Protein AF-A0A7C4TQB5-F1 (afdb_monomer)

Solvent-accessible surface area (backbone atoms only — not comparable to full-atom values): 5878 Å² total; per-residue (Å²): 134,83,76,84,78,87,73,86,76,86,67,80,81,72,81,78,59,74,78,59,55,49,55,52,50,54,47,53,51,51,48,54,53,47,51,56,54,49,52,55,50,47,52,52,48,50,54,52,25,50,51,42,44,66,70,22,81,81,45,66,68,46,38,51,50,19,50,51,47,44,49,54,48,53,49,54,55,49,52,55,58,50,48,55,55,52,51,58,51,49,50,60,57,63,58,62,72,75,79,115

Nearest PDB structures (foldseek):
  8h7e-assembly1_B  TM=7.058E-01  e=8.894E+00  synthetic construct

Sequence (100 aa):
MATPVPVPTFVPQIKTTTGSGDLITVVYGLIGYALLFIGAIALGFAIYGGFLFITSGGDSEKTTKARNTLLYSVIGVIVIALSYVILVWAQSFANSNVVK

Mean predicted aligned error: 13.73 Å

Structure (mmCIF, N/CA/C/O backbone):
data_AF-A0A7C4TQB5-F1
#
_entry.id   AF-A0A7C4TQB5-F1
#
loop_
_atom_site.group_PDB
_atom_site.id
_atom_site.type_symbol
_atom_site.label_atom_id
_atom_site.label_alt_id
_atom_site.label_comp_id
_atom_site.label_asym_id
_atom_site.label_entity_id
_atom_site.label_seq_id
_atom_site.pdbx_PDB_ins_code
_atom_site.Cartn_x
_atom_site.Cartn_y
_atom_site.Cartn_z
_atom_site.occupancy
_atom_site.B_iso_or_equiv
_atom_site.auth_seq_id
_atom_site.auth_comp_id
_atom_site.auth_asym_id
_atom_site.auth_atom_id
_atom_site.pdbx_PDB_model_num
ATOM 1 N N . MET A 1 1 ? 25.521 -7.067 -64.497 1.00 62.44 1 MET A N 1
ATOM 2 C CA . MET A 1 1 ? 25.515 -6.323 -63.218 1.00 62.44 1 MET A CA 1
ATOM 3 C C . MET A 1 1 ? 24.512 -7.034 -62.323 1.00 62.44 1 MET A C 1
ATOM 5 O O . MET A 1 1 ? 23.321 -6.881 -62.540 1.00 62.44 1 MET A O 1
ATOM 9 N N . ALA A 1 2 ? 24.967 -7.941 -61.454 1.00 65.31 2 ALA A N 1
ATOM 10 C CA . ALA A 1 2 ? 24.071 -8.664 -60.553 1.00 65.31 2 ALA A CA 1
ATOM 11 C C . ALA A 1 2 ? 23.662 -7.705 -59.432 1.00 65.31 2 ALA A C 1
ATOM 13 O O . ALA A 1 2 ? 24.522 -7.220 -58.699 1.00 65.31 2 ALA A O 1
ATOM 14 N N . THR A 1 3 ? 22.378 -7.371 -59.337 1.00 76.38 3 THR A N 1
ATOM 15 C CA . THR A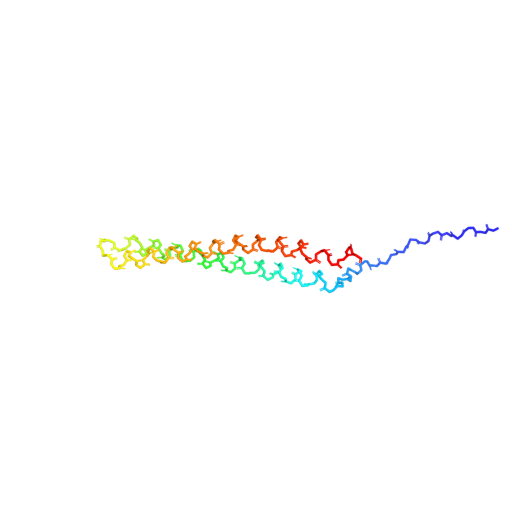 1 3 ? 21.875 -6.604 -58.197 1.00 76.38 3 THR A CA 1
ATOM 16 C C . THR A 1 3 ? 22.028 -7.464 -56.940 1.00 76.38 3 THR A C 1
ATOM 18 O O . THR A 1 3 ? 21.616 -8.627 -56.972 1.00 76.38 3 THR A O 1
ATOM 21 N N . PRO A 1 4 ? 22.630 -6.952 -55.856 1.00 77.06 4 PRO A N 1
ATOM 22 C CA . PRO A 1 4 ? 22.814 -7.718 -54.630 1.00 77.06 4 PRO A CA 1
ATOM 23 C C . PRO A 1 4 ? 21.458 -8.186 -54.089 1.00 77.06 4 PRO A C 1
ATOM 25 O O . PRO A 1 4 ? 20.524 -7.396 -53.957 1.00 77.06 4 PRO A O 1
ATOM 28 N N . VAL A 1 5 ? 21.350 -9.486 -53.812 1.00 76.12 5 VAL A N 1
ATOM 29 C CA . VAL A 1 5 ? 20.138 -10.096 -53.257 1.00 76.12 5 VAL A CA 1
ATOM 30 C C . VAL A 1 5 ? 19.993 -9.644 -51.796 1.00 76.12 5 VAL A C 1
ATOM 32 O O . VAL A 1 5 ? 20.955 -9.783 -51.036 1.00 76.12 5 VAL A O 1
ATOM 35 N N . PRO A 1 6 ? 18.833 -9.115 -51.370 1.00 75.06 6 PRO A N 1
ATOM 36 C CA . PRO A 1 6 ? 18.592 -8.765 -49.975 1.00 75.06 6 PRO A CA 1
ATOM 37 C C . PRO A 1 6 ? 18.586 -10.031 -49.117 1.00 75.06 6 PRO A C 1
ATOM 39 O O . PRO A 1 6 ? 17.707 -10.882 -49.248 1.00 75.06 6 PRO A O 1
ATOM 42 N N . VAL A 1 7 ? 19.582 -10.166 -48.245 1.00 79.62 7 VAL A N 1
ATOM 43 C CA . VAL A 1 7 ? 19.632 -11.254 -47.267 1.00 79.62 7 VAL A CA 1
ATOM 44 C C . VAL A 1 7 ? 18.692 -10.885 -46.115 1.00 79.62 7 VAL A C 1
ATOM 46 O O . VAL A 1 7 ? 18.880 -9.821 -45.520 1.00 79.62 7 VAL A O 1
ATOM 49 N N . PRO A 1 8 ? 17.690 -11.710 -45.765 1.00 73.38 8 PRO A N 1
ATOM 50 C CA . PRO A 1 8 ? 16.917 -11.490 -44.551 1.00 73.38 8 PRO A CA 1
ATOM 51 C C . PRO A 1 8 ? 17.847 -11.660 -43.346 1.00 73.38 8 PRO A C 1
ATOM 53 O O . PRO A 1 8 ? 18.385 -12.739 -43.096 1.00 73.38 8 PRO A O 1
ATOM 56 N N . THR A 1 9 ? 18.084 -10.577 -42.613 1.00 72.50 9 THR A N 1
ATOM 57 C CA . THR A 1 9 ? 18.934 -10.598 -41.427 1.00 72.50 9 THR A CA 1
ATOM 58 C C . THR A 1 9 ? 18.109 -11.029 -40.217 1.00 72.50 9 THR A C 1
ATOM 60 O O . THR A 1 9 ? 17.281 -10.286 -39.695 1.00 72.50 9 THR A O 1
ATOM 63 N N . PHE A 1 10 ? 18.360 -12.244 -39.726 1.00 70.44 10 PHE A N 1
ATOM 64 C CA . PHE A 1 10 ? 17.881 -12.714 -38.422 1.00 70.44 10 PHE A CA 1
ATOM 65 C C . PHE A 1 10 ? 18.714 -12.085 -37.300 1.00 70.44 10 PHE A C 1
ATOM 67 O O . PHE A 1 10 ? 19.373 -12.786 -36.537 1.00 70.44 10 PHE A O 1
ATOM 74 N N . VAL A 1 11 ? 18.743 -10.753 -37.220 1.00 71.94 11 VAL A N 1
ATOM 75 C CA . VAL A 1 11 ? 19.337 -10.090 -36.058 1.00 71.94 11 VAL A CA 1
ATOM 76 C C . VAL A 1 11 ? 18.343 -10.265 -34.911 1.00 71.94 11 VAL A C 1
ATOM 78 O O . VAL A 1 11 ? 17.240 -9.709 -35.003 1.00 71.94 11 VAL A O 1
ATOM 81 N N . PRO A 1 12 ? 18.661 -11.027 -33.846 1.00 66.56 12 PRO A N 1
ATOM 82 C CA . PRO A 1 12 ? 17.831 -11.012 -32.655 1.00 66.56 12 PRO A CA 1
ATOM 83 C C . PRO A 1 12 ? 17.775 -9.562 -32.179 1.00 66.56 12 PRO A C 1
ATOM 85 O O . PRO A 1 12 ? 18.809 -8.946 -31.922 1.00 66.56 12 PRO A O 1
ATOM 88 N N . GLN A 1 13 ? 16.570 -8.993 -32.131 1.00 60.56 13 GLN A N 1
ATOM 89 C CA . GLN A 1 13 ? 16.343 -7.650 -31.614 1.00 60.56 13 GLN A CA 1
ATOM 90 C C . GLN A 1 13 ? 16.587 -7.701 -30.105 1.00 60.56 13 GLN A C 1
ATOM 92 O O . GLN A 1 13 ? 15.656 -7.837 -29.312 1.00 60.56 13 GLN A O 1
ATOM 97 N N . ILE A 1 14 ? 17.853 -7.657 -29.689 1.00 61.16 14 ILE A N 1
ATOM 98 C CA . ILE A 1 14 ? 18.165 -7.400 -28.294 1.00 61.16 14 ILE A CA 1
ATOM 99 C C . ILE A 1 14 ? 17.715 -5.969 -28.075 1.00 61.16 14 ILE A C 1
ATOM 101 O O . ILE A 1 14 ? 18.297 -5.033 -28.618 1.00 61.16 14 ILE A O 1
ATOM 105 N N . LYS A 1 15 ? 16.617 -5.816 -27.338 1.00 58.78 15 LYS A N 1
ATOM 106 C CA . LYS A 1 15 ? 16.091 -4.527 -26.909 1.00 58.78 15 LYS A CA 1
ATOM 107 C C . LYS A 1 15 ? 17.112 -3.912 -25.952 1.00 58.78 15 LYS A C 1
ATOM 109 O O . LYS A 1 15 ? 16.947 -3.979 -24.737 1.00 58.78 15 LYS A O 1
ATOM 114 N N . THR A 1 16 ? 18.198 -3.361 -26.494 1.00 52.38 16 THR A N 1
ATOM 115 C CA . THR A 1 16 ? 19.183 -2.573 -25.758 1.00 52.38 16 THR A CA 1
ATOM 116 C C . THR A 1 16 ? 18.481 -1.312 -25.306 1.00 52.38 16 THR A C 1
ATOM 118 O O . THR A 1 16 ? 18.335 -0.334 -26.037 1.00 52.38 16 THR A O 1
ATOM 121 N N . THR A 1 17 ? 17.950 -1.399 -24.095 1.00 53.53 17 THR A N 1
ATOM 122 C CA . THR A 1 17 ? 17.273 -0.313 -23.415 1.00 53.53 17 THR A CA 1
ATOM 123 C C . THR A 1 17 ? 18.352 0.602 -22.846 1.00 53.53 1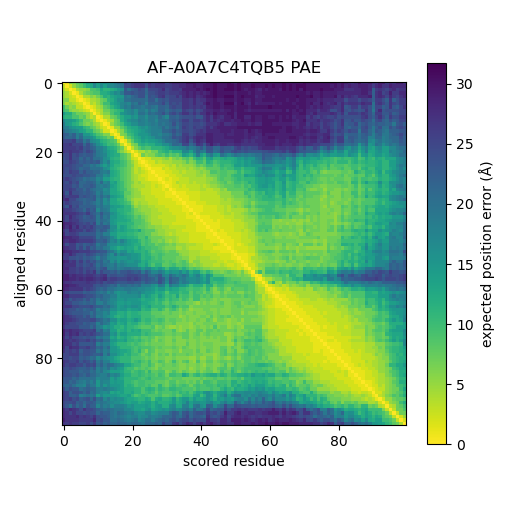7 THR A C 1
ATOM 125 O O . THR A 1 17 ? 18.808 0.440 -21.722 1.00 53.53 17 THR A O 1
ATOM 128 N N . THR A 1 18 ? 18.806 1.554 -23.659 1.00 57.09 18 THR A N 1
ATOM 129 C CA . THR A 1 18 ? 19.712 2.623 -23.234 1.00 57.09 18 THR A CA 1
ATOM 130 C C . THR A 1 18 ? 19.038 3.461 -22.144 1.00 57.09 18 THR A C 1
ATOM 132 O O . THR A 1 18 ? 18.130 4.236 -22.431 1.00 57.09 18 THR A O 1
ATOM 135 N N . GLY A 1 19 ? 19.468 3.274 -20.892 1.00 56.25 19 GLY A N 1
ATOM 136 C CA . GLY A 1 19 ? 19.442 4.233 -19.774 1.00 56.25 19 GLY A CA 1
ATOM 137 C C . GLY A 1 19 ? 18.092 4.667 -19.183 1.00 56.25 19 GLY A C 1
ATOM 138 O O . GLY A 1 19 ? 17.970 4.762 -17.967 1.00 56.25 19 GLY A O 1
ATOM 139 N N . SER A 1 20 ? 17.066 4.921 -19.993 1.00 54.44 20 SER A N 1
ATOM 140 C CA . SER A 1 20 ? 15.791 5.493 -19.528 1.00 54.44 20 SER A CA 1
ATOM 141 C C . SER A 1 20 ? 14.669 4.463 -19.440 1.00 54.44 20 SER A C 1
ATOM 143 O O . SER A 1 20 ? 13.826 4.551 -18.552 1.00 54.44 20 SER A O 1
ATOM 145 N N . GLY A 1 21 ? 14.661 3.447 -20.306 1.00 58.12 21 GLY A N 1
ATOM 146 C CA . GLY A 1 21 ? 13.651 2.389 -20.224 1.00 58.12 21 GLY A CA 1
ATOM 147 C C . GLY A 1 21 ? 13.910 1.384 -19.097 1.00 58.12 21 GLY A C 1
ATOM 148 O O . GLY A 1 21 ? 12.955 0.789 -18.615 1.00 58.12 21 GLY A O 1
ATOM 149 N N . ASP A 1 22 ? 15.155 1.225 -18.638 1.00 67.38 22 ASP A N 1
ATOM 150 C CA . ASP A 1 22 ? 15.504 0.295 -17.556 1.00 67.38 22 ASP A CA 1
ATOM 151 C C . ASP A 1 22 ? 15.051 0.837 -16.206 1.00 67.38 22 ASP A C 1
ATOM 153 O O . ASP A 1 22 ? 14.407 0.125 -15.445 1.00 67.38 22 ASP A O 1
ATOM 157 N N . LEU A 1 23 ? 15.278 2.128 -15.941 1.00 62.38 23 LEU A N 1
ATOM 158 C CA . LEU A 1 23 ? 14.789 2.764 -14.719 1.00 62.38 23 LEU A CA 1
ATOM 159 C C . LEU A 1 23 ? 13.262 2.735 -14.665 1.00 62.38 23 LEU A C 1
ATOM 161 O O . LEU A 1 23 ? 12.686 2.382 -13.643 1.00 62.38 23 LEU A O 1
ATOM 165 N N . ILE A 1 24 ? 12.602 3.030 -15.784 1.00 68.94 24 ILE A N 1
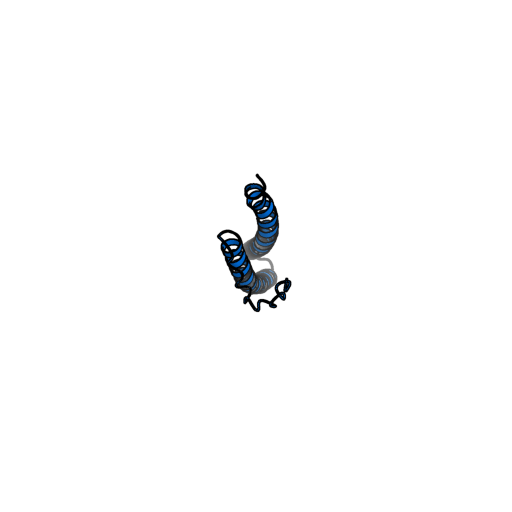ATOM 166 C CA . ILE A 1 24 ? 11.144 2.973 -15.869 1.00 68.94 24 ILE A CA 1
ATOM 167 C C . ILE A 1 24 ? 10.636 1.528 -15.710 1.00 68.94 24 ILE A C 1
ATOM 169 O O . ILE A 1 24 ? 9.667 1.306 -14.992 1.00 68.94 24 ILE A O 1
ATOM 173 N N . THR A 1 25 ? 11.318 0.526 -16.276 1.00 72.75 25 THR A N 1
ATOM 174 C CA . THR A 1 25 ? 10.953 -0.898 -16.121 1.00 72.75 25 THR A CA 1
ATOM 175 C C . THR A 1 25 ? 11.158 -1.394 -14.687 1.00 72.75 25 THR A C 1
ATOM 177 O O . THR A 1 25 ? 10.289 -2.073 -14.145 1.00 72.75 25 THR A O 1
ATOM 180 N N . VAL A 1 26 ? 12.262 -1.015 -14.037 1.00 74.69 26 VAL A N 1
ATOM 181 C CA . VAL A 1 26 ? 12.534 -1.325 -12.625 1.00 74.69 26 VAL A CA 1
ATOM 182 C C . VAL A 1 26 ? 11.514 -0.642 -11.718 1.00 74.69 26 VAL A C 1
ATOM 184 O O . VAL A 1 26 ? 11.006 -1.273 -10.795 1.00 74.69 26 VAL A O 1
ATOM 187 N N . VAL A 1 27 ? 11.151 0.610 -12.002 1.00 74.06 27 VAL A N 1
ATOM 188 C CA . VAL A 1 27 ? 10.116 1.344 -11.265 1.00 74.06 27 VAL A CA 1
ATOM 189 C C . VAL A 1 27 ? 8.754 0.672 -11.427 1.00 74.06 27 VAL A C 1
ATOM 191 O O . VAL A 1 27 ? 8.099 0.421 -10.421 1.00 74.06 27 VAL A O 1
ATOM 194 N N . TYR A 1 28 ? 8.341 0.291 -12.639 1.00 74.62 28 TYR A N 1
ATOM 195 C CA . TYR A 1 28 ? 7.088 -0.449 -12.834 1.00 74.62 28 TYR A CA 1
ATOM 196 C C . TYR A 1 28 ? 7.095 -1.819 -12.146 1.00 74.62 28 TYR A C 1
ATOM 198 O O . TYR A 1 28 ? 6.086 -2.203 -11.556 1.00 74.62 28 TYR A O 1
ATOM 206 N N . GLY A 1 29 ? 8.223 -2.535 -12.161 1.00 80.31 29 GLY A N 1
ATOM 207 C CA . GLY A 1 29 ? 8.379 -3.790 -11.423 1.00 80.31 29 GLY A CA 1
ATOM 208 C C . GLY A 1 29 ? 8.259 -3.590 -9.910 1.00 80.31 29 GLY A C 1
ATOM 209 O O . GLY A 1 29 ? 7.530 -4.323 -9.241 1.00 80.31 29 GLY A O 1
ATOM 210 N N . LEU A 1 30 ? 8.908 -2.553 -9.377 1.00 79.50 30 LEU A N 1
ATOM 211 C CA . LEU A 1 30 ? 8.857 -2.204 -7.960 1.00 79.50 30 LEU A CA 1
ATOM 212 C C . LEU A 1 30 ? 7.454 -1.762 -7.538 1.00 79.50 30 LEU A C 1
ATOM 214 O O . LEU A 1 30 ? 6.984 -2.172 -6.482 1.00 79.50 30 LEU A O 1
ATOM 218 N N . ILE A 1 31 ? 6.761 -0.986 -8.374 1.00 80.25 31 ILE A N 1
ATOM 219 C CA . ILE A 1 31 ? 5.370 -0.584 -8.148 1.00 80.25 31 ILE A CA 1
ATOM 220 C C . ILE A 1 31 ? 4.457 -1.804 -8.171 1.00 80.25 31 ILE A C 1
ATOM 222 O O . ILE A 1 31 ? 3.625 -1.922 -7.285 1.00 80.25 31 ILE A O 1
ATOM 226 N N . GLY A 1 32 ? 4.613 -2.730 -9.120 1.00 81.69 32 GLY A N 1
ATOM 227 C CA . GLY A 1 32 ? 3.809 -3.955 -9.170 1.00 81.69 32 GLY A CA 1
ATOM 228 C C . GLY A 1 32 ? 3.951 -4.801 -7.900 1.00 81.69 32 GLY A C 1
ATOM 229 O O . GLY A 1 32 ? 2.951 -5.220 -7.315 1.00 81.69 32 GLY A O 1
ATOM 230 N N . TYR A 1 33 ? 5.185 -4.980 -7.418 1.00 82.81 33 TYR A N 1
ATOM 231 C CA . TYR A 1 33 ? 5.456 -5.658 -6.146 1.00 82.81 33 TYR A CA 1
ATOM 232 C C . TYR A 1 33 ? 4.918 -4.884 -4.938 1.00 82.81 33 TYR A C 1
ATOM 234 O O . TYR A 1 33 ? 4.287 -5.473 -4.058 1.00 82.81 33 TYR A O 1
ATOM 242 N N . ALA A 1 34 ? 5.127 -3.567 -4.901 1.00 82.06 34 ALA A N 1
ATOM 243 C CA . ALA A 1 34 ? 4.621 -2.709 -3.839 1.00 82.06 34 ALA A CA 1
ATOM 244 C C . ALA A 1 34 ? 3.089 -2.715 -3.800 1.00 82.06 34 ALA A C 1
ATOM 246 O O . ALA A 1 34 ? 2.517 -2.765 -2.720 1.00 82.06 34 ALA A O 1
ATOM 247 N N . LEU A 1 35 ? 2.413 -2.731 -4.949 1.00 82.81 35 LEU A N 1
ATOM 248 C CA . LEU A 1 35 ? 0.956 -2.725 -5.047 1.00 82.81 35 LEU A CA 1
ATOM 249 C C . LEU A 1 35 ? 0.350 -4.019 -4.498 1.00 82.81 35 LEU A C 1
ATOM 251 O O . LEU A 1 35 ? -0.631 -3.967 -3.760 1.00 82.81 35 LEU A O 1
ATOM 255 N N . LEU A 1 36 ? 0.966 -5.169 -4.792 1.00 85.06 36 LEU A N 1
ATOM 256 C CA . LEU A 1 36 ? 0.579 -6.449 -4.194 1.00 85.06 36 LEU A CA 1
ATOM 257 C C . LEU A 1 36 ? 0.782 -6.457 -2.676 1.00 85.06 36 LEU A C 1
ATOM 259 O O . LEU A 1 36 ? -0.112 -6.858 -1.930 1.00 85.06 36 LEU A O 1
ATOM 263 N N . PHE A 1 37 ? 1.938 -5.983 -2.213 1.00 87.00 37 PHE A N 1
ATOM 264 C CA . PHE A 1 37 ? 2.266 -5.958 -0.791 1.00 87.00 37 PHE A CA 1
ATOM 265 C C . PHE A 1 37 ? 1.363 -4.996 -0.006 1.00 87.00 37 PHE A C 1
ATOM 267 O O . PHE A 1 37 ? 0.792 -5.355 1.023 1.00 87.00 37 PHE A O 1
ATOM 274 N N . ILE A 1 38 ? 1.167 -3.785 -0.525 1.00 83.81 38 ILE A N 1
ATOM 275 C CA . ILE A 1 38 ? 0.313 -2.759 0.074 1.00 83.81 38 ILE A CA 1
ATOM 276 C C . ILE A 1 38 ? -1.157 -3.175 0.011 1.00 83.81 38 ILE A C 1
ATOM 278 O O . ILE A 1 38 ? -1.872 -2.972 0.986 1.00 83.81 38 ILE A O 1
ATOM 282 N N . GLY A 1 39 ? -1.612 -3.796 -1.081 1.00 83.12 39 GLY A N 1
ATOM 283 C CA . GLY A 1 39 ? -2.973 -4.323 -1.192 1.00 83.12 39 GLY A CA 1
ATOM 284 C C . GLY A 1 39 ? -3.277 -5.382 -0.128 1.00 83.12 39 GLY A C 1
ATOM 285 O O . GLY A 1 39 ? -4.324 -5.327 0.519 1.00 83.12 39 GLY A O 1
ATOM 286 N N . ALA A 1 40 ? -2.332 -6.293 0.126 1.00 87.62 40 ALA A N 1
ATOM 287 C CA . ALA A 1 40 ? -2.454 -7.291 1.188 1.00 87.62 40 ALA A CA 1
ATOM 288 C C . ALA A 1 40 ? -2.505 -6.650 2.586 1.00 87.62 40 ALA A C 1
ATOM 290 O O . ALA A 1 40 ? -3.348 -7.005 3.413 1.00 87.62 40 ALA A O 1
ATOM 291 N N . ILE A 1 41 ? -1.643 -5.662 2.839 1.00 86.50 41 ILE A N 1
ATOM 292 C CA . ILE A 1 41 ? -1.620 -4.916 4.102 1.00 86.50 41 ILE A CA 1
ATOM 293 C C . ILE A 1 41 ? -2.919 -4.129 4.301 1.00 86.50 41 ILE A C 1
ATOM 295 O O . ILE A 1 41 ? -3.503 -4.172 5.383 1.00 86.50 41 ILE A O 1
ATOM 299 N N . ALA A 1 42 ? -3.402 -3.441 3.266 1.00 82.19 42 ALA A N 1
ATOM 300 C CA . ALA A 1 42 ? -4.628 -2.654 3.311 1.00 82.19 42 ALA A CA 1
ATOM 301 C C . ALA A 1 42 ? -5.837 -3.521 3.678 1.00 82.19 42 ALA A C 1
ATOM 303 O O . ALA A 1 42 ? -6.634 -3.119 4.525 1.00 82.19 42 ALA A O 1
ATOM 304 N N . LEU A 1 43 ? -5.933 -4.731 3.120 1.00 85.62 43 LEU A N 1
ATOM 305 C CA . LEU A 1 43 ? -6.978 -5.687 3.481 1.00 85.62 43 LEU A CA 1
ATOM 306 C C . LEU A 1 43 ? -6.875 -6.118 4.955 1.00 85.62 43 LEU A C 1
ATOM 308 O O . LEU A 1 43 ? -7.883 -6.150 5.659 1.00 85.62 43 LEU A O 1
ATOM 312 N N . GLY A 1 44 ? -5.662 -6.378 5.454 1.00 87.25 44 GLY A N 1
ATOM 313 C CA . GLY A 1 44 ? -5.430 -6.698 6.867 1.00 87.25 44 GLY A CA 1
ATOM 314 C C . GLY A 1 44 ? -5.837 -5.565 7.817 1.00 87.25 44 GLY A C 1
ATOM 3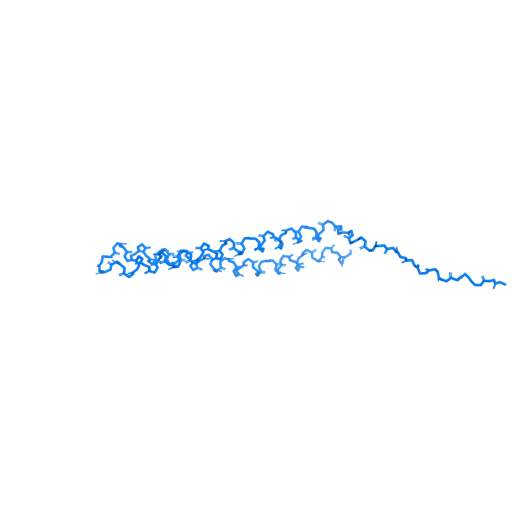15 O O . GLY A 1 44 ? -6.537 -5.801 8.804 1.00 87.25 44 GLY A O 1
ATOM 316 N N . PHE A 1 45 ? -5.468 -4.322 7.497 1.00 79.94 45 PHE A N 1
ATOM 317 C CA . PHE A 1 45 ? -5.865 -3.144 8.275 1.00 79.94 45 PHE A CA 1
ATOM 318 C C . PHE A 1 45 ? -7.364 -2.850 8.188 1.00 79.94 45 PHE A C 1
ATOM 320 O O . PHE A 1 45 ? -7.943 -2.424 9.186 1.00 79.94 45 PHE A O 1
ATOM 327 N N . ALA A 1 46 ? -8.005 -3.102 7.045 1.00 80.62 46 ALA A N 1
ATOM 328 C CA . ALA A 1 46 ? -9.450 -2.959 6.895 1.00 80.62 46 ALA A CA 1
ATOM 329 C C . ALA A 1 46 ? -10.206 -3.941 7.805 1.00 80.62 46 ALA A C 1
ATOM 331 O O . ALA A 1 46 ? -11.135 -3.539 8.506 1.00 80.62 46 ALA A O 1
ATOM 332 N N . ILE A 1 47 ? -9.766 -5.204 7.860 1.00 85.81 47 ILE A N 1
ATOM 333 C CA . ILE A 1 47 ? -10.353 -6.219 8.746 1.00 85.81 47 ILE A CA 1
ATOM 334 C C . ILE A 1 47 ? -10.114 -5.852 10.213 1.00 85.81 47 ILE A C 1
ATOM 336 O O . ILE A 1 47 ? -11.057 -5.843 11.003 1.00 85.81 47 ILE A O 1
ATOM 340 N N . TYR A 1 48 ? -8.880 -5.502 10.584 1.00 81.50 48 TYR A N 1
ATOM 341 C CA . TYR A 1 48 ? -8.535 -5.151 11.963 1.00 81.50 48 TYR A CA 1
ATOM 342 C C . TYR A 1 48 ? -9.255 -3.881 12.442 1.00 81.50 48 TYR A C 1
ATOM 344 O O . TYR A 1 48 ? -9.827 -3.859 13.531 1.00 81.50 48 TYR A O 1
ATOM 352 N N . GLY A 1 49 ? -9.278 -2.833 11.614 1.00 75.50 49 GLY A N 1
ATOM 353 C CA . GLY A 1 49 ? -9.978 -1.581 11.896 1.00 75.50 49 GLY A CA 1
ATOM 354 C C . GLY A 1 49 ? -11.493 -1.765 11.978 1.00 75.50 49 GLY A C 1
ATOM 355 O O . GLY A 1 49 ? -12.121 -1.205 12.873 1.00 75.50 49 GLY A O 1
ATOM 356 N N . GLY A 1 50 ? -12.070 -2.602 11.108 1.00 77.75 50 GLY A N 1
ATOM 357 C CA . GLY A 1 50 ? -13.488 -2.961 11.142 1.00 77.75 50 GLY A CA 1
ATOM 358 C C . GLY A 1 50 ? -13.872 -3.731 12.407 1.00 77.75 50 GLY A C 1
ATOM 359 O O . GLY A 1 50 ? -14.843 -3.372 13.072 1.00 77.75 50 GLY A O 1
ATOM 360 N N . PHE A 1 51 ? -13.075 -4.731 12.799 1.00 80.69 51 PHE A N 1
ATOM 361 C CA . PHE A 1 51 ? -13.299 -5.480 14.040 1.00 80.69 51 PHE A CA 1
ATOM 362 C C . PHE A 1 51 ? -13.169 -4.594 15.276 1.00 80.69 51 PHE A C 1
ATOM 364 O O . PHE A 1 51 ? -14.019 -4.639 16.162 1.00 80.69 51 PHE A O 1
ATOM 371 N N . LEU A 1 52 ? -12.136 -3.748 15.323 1.00 77.06 52 LEU A N 1
ATOM 372 C CA . LEU A 1 52 ? -11.937 -2.814 16.423 1.00 77.06 52 LEU A CA 1
ATOM 373 C C . LEU A 1 52 ? -13.101 -1.820 16.515 1.00 77.06 52 LEU A C 1
ATOM 375 O O . LEU A 1 52 ? -13.567 -1.547 17.616 1.00 77.06 52 LEU A O 1
ATOM 379 N N . PHE A 1 53 ? -13.614 -1.332 15.383 1.00 72.50 53 PHE A N 1
ATOM 380 C CA . PHE A 1 53 ? -14.764 -0.426 15.340 1.00 72.50 53 PHE A CA 1
ATOM 381 C C . PHE A 1 53 ? -16.037 -1.081 15.893 1.00 72.50 53 PHE A C 1
ATOM 383 O O . PHE A 1 53 ? -16.724 -0.476 16.713 1.00 72.50 53 PHE A O 1
ATOM 390 N N . ILE A 1 54 ? -16.310 -2.335 15.516 1.00 77.69 54 ILE A N 1
ATOM 391 C CA . ILE A 1 54 ? -17.484 -3.089 15.988 1.00 77.69 54 ILE A CA 1
ATOM 392 C C . ILE A 1 54 ? -17.356 -3.448 17.479 1.00 77.69 54 ILE A C 1
ATOM 394 O O . ILE A 1 54 ? -18.305 -3.272 18.239 1.00 77.69 54 ILE A O 1
ATOM 398 N N . THR A 1 55 ? -16.178 -3.890 17.930 1.00 76.25 55 THR A N 1
ATOM 399 C CA . THR A 1 55 ? -15.911 -4.237 19.340 1.00 76.25 55 THR A CA 1
ATOM 400 C C . THR A 1 55 ? -15.846 -3.015 20.266 1.00 76.25 55 THR A C 1
ATOM 402 O O . THR A 1 55 ? -15.962 -3.171 21.480 1.00 76.25 55 THR A O 1
ATOM 405 N N . SER A 1 56 ? -15.685 -1.796 19.738 1.00 67.88 56 SER A N 1
ATOM 406 C CA . SER A 1 56 ? -15.559 -0.579 20.557 1.00 67.88 56 SER A CA 1
ATOM 407 C C . SER A 1 56 ? -16.817 -0.242 21.364 1.00 67.88 56 SER A C 1
ATOM 409 O O . SER A 1 56 ? -16.685 0.418 22.387 1.00 67.88 56 SER A O 1
ATOM 411 N N . GLY A 1 57 ? -18.007 -0.697 20.949 1.00 66.88 57 GLY A N 1
ATOM 412 C CA . GLY A 1 57 ? -19.195 -0.871 21.805 1.00 66.88 57 GLY A CA 1
ATOM 413 C C . GLY A 1 57 ? -19.700 0.309 22.659 1.00 66.88 57 GLY A C 1
ATOM 414 O O . GLY A 1 57 ? -20.580 0.091 23.482 1.00 66.88 57 GLY A O 1
ATOM 415 N N . GLY A 1 58 ? -19.176 1.531 22.503 1.00 66.00 58 GLY A N 1
ATOM 416 C CA . GLY A 1 58 ? -19.514 2.701 23.330 1.00 66.00 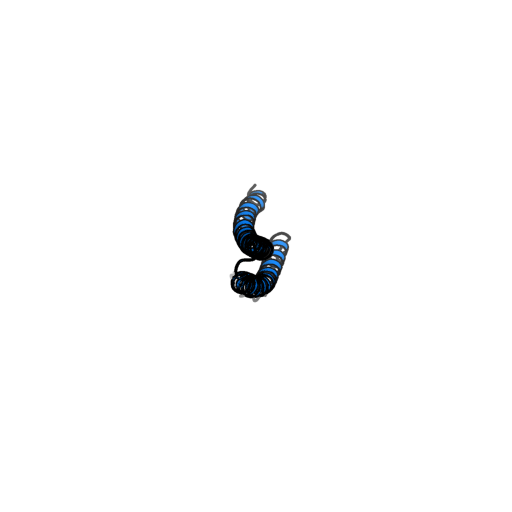58 GLY A CA 1
ATOM 417 C C . GLY A 1 58 ? -18.333 3.353 24.061 1.00 66.00 58 GLY A C 1
ATOM 418 O O . GLY A 1 58 ? -18.494 4.439 24.612 1.00 66.00 58 GLY A O 1
ATOM 419 N N . ASP A 1 59 ? -17.139 2.755 24.029 1.00 76.06 59 ASP A N 1
ATOM 420 C CA . ASP A 1 59 ? -15.917 3.380 24.539 1.00 76.06 59 ASP A CA 1
ATOM 421 C C . ASP A 1 59 ? -15.369 4.391 23.509 1.00 76.06 59 ASP A C 1
ATOM 423 O O . ASP A 1 59 ? -14.991 4.049 22.377 1.00 76.06 59 ASP A O 1
ATOM 427 N N . SER A 1 60 ? -15.371 5.667 23.900 1.00 71.88 60 SER A N 1
ATOM 428 C CA . SER A 1 60 ? -14.908 6.807 23.098 1.00 71.88 60 SER A CA 1
ATOM 429 C C . SER A 1 60 ? -13.454 6.649 22.638 1.00 71.88 60 SER A C 1
ATOM 431 O O . SER A 1 60 ? -13.113 6.984 21.496 1.00 71.88 60 SER A O 1
ATOM 433 N N . GLU A 1 61 ? -12.593 6.089 23.489 1.00 76.19 61 GLU A N 1
ATOM 434 C CA . GLU A 1 61 ? -11.163 5.988 23.215 1.00 76.19 61 GLU A CA 1
ATOM 435 C C . GLU A 1 61 ? -10.891 4.945 22.127 1.00 76.19 61 GLU A C 1
ATOM 437 O O . GLU A 1 61 ? -10.155 5.195 21.164 1.00 76.19 61 GLU A O 1
ATOM 442 N N . LYS A 1 62 ? -11.563 3.792 22.212 1.00 71.75 62 LYS A N 1
ATOM 443 C CA . LYS A 1 62 ? -11.444 2.732 21.203 1.00 71.75 62 LYS A CA 1
ATOM 444 C C . LYS A 1 62 ? -12.067 3.124 19.872 1.00 71.75 62 LYS A C 1
ATOM 446 O O . LYS A 1 62 ? -11.475 2.862 18.824 1.00 71.75 62 LYS A O 1
ATOM 451 N N . THR A 1 63 ? -13.186 3.845 19.910 1.00 74.94 63 THR A N 1
ATOM 452 C CA . THR A 1 63 ? -13.829 4.384 18.705 1.00 74.94 63 THR A CA 1
ATOM 453 C C . THR A 1 63 ? -12.919 5.387 17.995 1.00 74.94 63 THR A C 1
ATOM 455 O O . THR A 1 63 ? -12.779 5.347 16.772 1.00 74.94 63 THR A O 1
ATOM 458 N N . THR A 1 64 ? -12.247 6.257 18.753 1.00 78.69 64 THR A N 1
ATOM 459 C CA . THR A 1 64 ? -11.293 7.232 18.206 1.00 78.69 64 THR A CA 1
ATOM 460 C C . THR A 1 64 ? -10.075 6.538 17.599 1.00 78.69 64 THR A C 1
ATOM 462 O O . THR A 1 64 ? -9.688 6.857 16.473 1.00 78.69 64 THR A O 1
ATOM 465 N N . LYS A 1 65 ? -9.514 5.525 18.277 1.00 78.50 65 LYS A N 1
ATOM 466 C CA . LYS A 1 65 ? -8.434 4.702 17.707 1.00 78.50 65 LYS A CA 1
ATOM 467 C C . LYS A 1 65 ? -8.859 3.999 16.420 1.00 78.50 65 LYS A C 1
ATOM 469 O O . LYS A 1 65 ? -8.132 4.083 15.436 1.00 78.50 65 LYS A O 1
ATOM 474 N N . ALA A 1 66 ? -10.030 3.365 16.397 1.00 74.88 66 ALA A N 1
ATOM 475 C CA . ALA A 1 66 ? -10.539 2.674 15.214 1.00 74.88 66 ALA A CA 1
ATOM 476 C C . ALA A 1 66 ? -10.735 3.630 14.026 1.00 74.88 66 ALA A C 1
ATOM 478 O O . ALA A 1 66 ? -10.342 3.308 12.904 1.00 74.88 66 ALA A O 1
ATOM 479 N N . ARG A 1 67 ? -11.267 4.837 14.269 1.00 78.50 67 ARG A N 1
ATOM 480 C CA . ARG A 1 67 ? -11.391 5.878 13.235 1.00 78.50 67 ARG A CA 1
ATOM 481 C C . ARG A 1 67 ? -10.037 6.335 12.709 1.00 78.50 67 ARG A C 1
ATOM 483 O O . ARG A 1 67 ? -9.889 6.453 11.498 1.00 78.50 67 ARG A O 1
ATOM 490 N N . ASN A 1 68 ? -9.051 6.541 13.580 1.00 83.12 68 ASN A N 1
ATOM 491 C CA . ASN A 1 68 ? -7.697 6.876 13.141 1.00 83.12 68 ASN A CA 1
ATOM 492 C C . ASN A 1 68 ? -7.081 5.747 12.308 1.00 83.12 68 ASN A C 1
ATOM 494 O O . ASN A 1 68 ? -6.506 6.014 11.259 1.00 83.12 68 ASN A O 1
ATOM 498 N N . THR A 1 69 ? -7.239 4.486 12.716 1.00 81.00 69 THR A N 1
ATOM 499 C CA . THR A 1 69 ? -6.769 3.332 11.935 1.00 81.00 69 THR A CA 1
ATOM 500 C C . THR A 1 69 ? -7.426 3.270 10.555 1.00 81.00 69 THR A C 1
ATOM 502 O O . THR A 1 69 ? -6.735 3.052 9.560 1.00 81.00 69 THR A O 1
ATOM 505 N N . LEU A 1 70 ? -8.736 3.518 10.470 1.00 81.38 70 LEU A N 1
ATOM 506 C CA . LEU A 1 70 ? -9.451 3.608 9.195 1.00 81.38 70 LEU A CA 1
ATOM 507 C C . LEU A 1 70 ? -8.950 4.781 8.342 1.00 81.38 70 LEU A C 1
ATOM 509 O O . LEU A 1 70 ? -8.695 4.597 7.156 1.00 81.38 70 LEU A O 1
ATOM 513 N N . LEU A 1 71 ? -8.739 5.957 8.939 1.00 83.88 71 LEU A N 1
ATOM 514 C CA . LEU A 1 71 ? -8.157 7.120 8.262 1.00 83.88 71 LEU A CA 1
ATOM 515 C C . LEU A 1 71 ? -6.789 6.791 7.659 1.00 83.88 71 LEU A C 1
ATOM 517 O O . LEU A 1 71 ? -6.570 7.062 6.483 1.00 83.88 71 LEU A O 1
ATOM 521 N N . TYR A 1 72 ? -5.894 6.152 8.416 1.00 82.56 72 TYR A N 1
ATOM 522 C CA . TYR A 1 72 ? -4.582 5.741 7.907 1.00 82.56 72 TYR A CA 1
ATOM 523 C C . TYR A 1 72 ? -4.680 4.724 6.764 1.00 82.56 72 TYR A C 1
ATOM 525 O O . TYR A 1 72 ? -3.931 4.827 5.793 1.00 82.56 72 TYR A O 1
ATOM 533 N N . SER A 1 73 ? -5.625 3.783 6.836 1.00 81.19 73 SER A N 1
ATOM 534 C CA . SER A 1 73 ? -5.887 2.837 5.745 1.00 81.19 73 SER A CA 1
ATOM 535 C C . SER A 1 73 ? -6.339 3.557 4.466 1.00 81.19 73 SER A C 1
ATOM 537 O O . SER A 1 73 ? -5.798 3.303 3.389 1.00 81.19 73 SER A O 1
ATOM 539 N N . VAL A 1 74 ? -7.254 4.524 4.586 1.00 84.88 74 VAL A N 1
ATOM 540 C CA . VAL A 1 74 ? -7.739 5.339 3.459 1.00 84.88 74 VAL A CA 1
ATOM 541 C C . VAL A 1 74 ? -6.625 6.212 2.874 1.00 84.88 74 VAL A C 1
ATOM 543 O O . VAL A 1 74 ? -6.478 6.289 1.655 1.00 84.88 74 VAL A O 1
ATOM 546 N N . ILE A 1 75 ? -5.793 6.821 3.722 1.00 86.12 75 ILE A N 1
ATOM 547 C CA . ILE A 1 75 ? -4.636 7.620 3.294 1.00 86.12 75 ILE A CA 1
ATOM 548 C C . ILE A 1 75 ? -3.660 6.766 2.476 1.00 86.12 75 ILE A C 1
ATOM 550 O O . ILE A 1 75 ? -3.182 7.224 1.442 1.00 86.12 75 ILE A O 1
ATOM 554 N N . GLY A 1 76 ? -3.414 5.512 2.872 1.00 80.44 76 GLY A N 1
ATOM 555 C CA . GLY A 1 76 ? -2.576 4.588 2.102 1.00 80.44 76 GLY A CA 1
ATOM 556 C C . GLY A 1 76 ? -3.086 4.369 0.674 1.00 80.44 76 GLY A C 1
ATOM 557 O O . GLY A 1 76 ? -2.311 4.454 -0.276 1.00 80.44 76 GLY A O 1
ATOM 558 N N . VAL A 1 77 ? -4.397 4.175 0.502 1.00 83.62 77 VAL A N 1
ATOM 559 C CA . VAL A 1 77 ? -5.023 4.021 -0.825 1.00 83.62 77 VAL A CA 1
ATOM 560 C C . VAL A 1 77 ? -4.904 5.305 -1.652 1.00 83.62 77 VAL A C 1
ATOM 562 O O . VAL A 1 77 ? -4.583 5.257 -2.840 1.00 83.62 77 VAL A O 1
ATOM 565 N N . ILE A 1 78 ? -5.106 6.463 -1.023 1.00 89.06 78 ILE A N 1
ATOM 566 C CA . ILE A 1 78 ? -4.985 7.771 -1.682 1.00 89.06 78 ILE A CA 1
ATOM 567 C C . ILE A 1 78 ? -3.551 8.014 -2.170 1.00 89.06 78 ILE A C 1
ATOM 569 O O . ILE A 1 78 ? -3.359 8.483 -3.290 1.00 89.06 78 ILE A O 1
ATOM 573 N N . VAL A 1 79 ? -2.537 7.665 -1.376 1.00 86.06 79 VAL A N 1
ATOM 574 C CA . VAL A 1 79 ? -1.123 7.829 -1.757 1.00 86.06 79 VAL A CA 1
ATOM 575 C C . VAL A 1 79 ? -0.773 7.000 -2.997 1.00 86.06 79 VAL A C 1
ATOM 577 O O . VAL A 1 79 ? -0.062 7.488 -3.874 1.00 86.06 79 VAL A O 1
ATOM 580 N N . ILE A 1 80 ? -1.311 5.784 -3.125 1.00 80.62 80 ILE A N 1
ATOM 581 C CA . ILE A 1 80 ? -1.127 4.946 -4.322 1.00 80.62 80 ILE A CA 1
ATOM 582 C C . ILE A 1 80 ? -1.733 5.626 -5.554 1.00 80.62 80 IL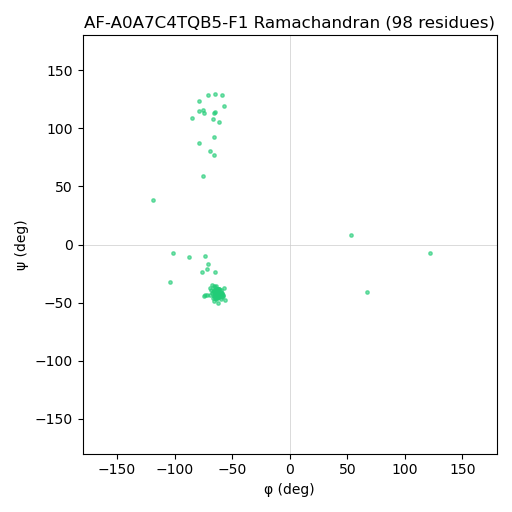E A C 1
ATOM 584 O O . ILE A 1 80 ? -1.094 5.698 -6.604 1.00 80.62 80 ILE A O 1
ATOM 588 N N . ALA A 1 81 ? -2.950 6.161 -5.422 1.00 84.75 81 ALA A N 1
ATOM 589 C CA . ALA A 1 81 ? -3.609 6.879 -6.508 1.00 84.75 81 ALA A CA 1
ATOM 590 C C . ALA A 1 81 ? -2.810 8.127 -6.929 1.00 84.75 81 ALA A C 1
ATOM 592 O O . ALA A 1 81 ? -2.621 8.372 -8.120 1.00 84.75 81 ALA A O 1
ATOM 593 N N . LEU A 1 82 ? -2.270 8.876 -5.962 1.00 85.38 82 LEU A N 1
ATOM 594 C CA . LEU A 1 82 ? -1.409 10.034 -6.220 1.00 85.38 82 LEU A CA 1
ATOM 595 C C . LEU A 1 82 ? -0.081 9.644 -6.883 1.00 85.38 82 LEU A C 1
ATOM 597 O O . LEU A 1 82 ? 0.400 10.368 -7.754 1.00 85.38 82 LEU A O 1
ATOM 601 N N . SER A 1 83 ? 0.494 8.494 -6.526 1.00 80.75 83 SER A N 1
ATOM 602 C CA . SER A 1 83 ? 1.724 7.986 -7.140 1.00 80.75 83 SER A CA 1
ATOM 603 C C . SER A 1 83 ? 1.570 7.809 -8.653 1.00 80.75 83 SER A C 1
ATOM 605 O O . SER A 1 83 ? 2.426 8.264 -9.410 1.00 80.75 83 SER A O 1
ATOM 607 N N . TYR A 1 84 ? 0.441 7.261 -9.113 1.00 80.25 84 TYR A N 1
ATOM 608 C CA . TYR A 1 84 ? 0.152 7.127 -10.545 1.00 80.25 84 TYR A CA 1
ATOM 609 C C . TYR A 1 84 ? 0.148 8.471 -11.280 1.00 80.25 84 TYR A C 1
ATOM 611 O O . TYR A 1 84 ? 0.722 8.583 -12.364 1.00 80.25 84 TYR A O 1
ATOM 619 N N . VAL A 1 85 ? -0.455 9.501 -10.681 1.00 85.38 85 VAL A N 1
ATOM 620 C CA . VAL A 1 85 ? -0.507 10.848 -11.269 1.00 85.38 85 VAL A CA 1
ATOM 621 C C . VAL A 1 85 ? 0.900 11.428 -11.419 1.00 85.38 85 VAL A C 1
ATOM 623 O O . VAL A 1 85 ? 1.240 11.965 -12.474 1.00 85.38 85 VAL A O 1
ATOM 626 N N . ILE A 1 86 ? 1.736 11.269 -10.390 1.00 80.94 86 ILE A N 1
ATOM 627 C CA . ILE A 1 86 ? 3.121 11.754 -10.389 1.00 80.94 86 ILE A CA 1
ATOM 628 C C . ILE A 1 86 ? 3.958 11.032 -11.452 1.00 80.94 86 ILE A C 1
ATOM 630 O O . ILE A 1 86 ? 4.744 11.680 -12.135 1.00 80.94 86 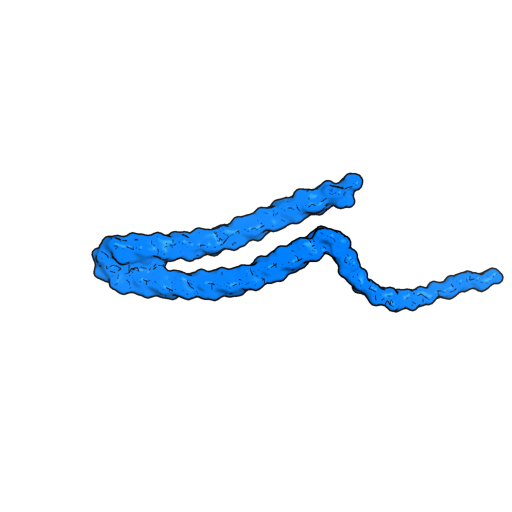ILE A O 1
ATOM 634 N N . LEU A 1 87 ? 3.781 9.721 -11.640 1.00 75.50 87 LEU A N 1
ATOM 635 C CA . LEU A 1 87 ? 4.520 8.945 -12.645 1.00 75.50 87 LEU A CA 1
ATOM 636 C C . LEU A 1 87 ? 4.188 9.377 -14.077 1.00 75.50 87 LEU A C 1
ATOM 638 O O . LEU A 1 87 ? 5.093 9.557 -14.891 1.00 75.50 87 LEU A O 1
ATOM 642 N N . VAL A 1 88 ? 2.903 9.591 -14.370 1.00 79.50 88 VAL A N 1
ATOM 643 C CA . VAL A 1 88 ? 2.442 10.082 -15.680 1.00 79.50 88 VAL A CA 1
ATOM 644 C C . VAL A 1 88 ? 3.008 11.474 -15.969 1.00 79.50 88 VAL A C 1
ATOM 646 O O . VAL A 1 88 ? 3.494 11.747 -17.072 1.00 79.50 88 VAL A O 1
ATOM 649 N N . TRP A 1 89 ? 3.004 12.348 -14.961 1.00 80.38 89 TRP A N 1
ATOM 650 C CA . TRP A 1 89 ? 3.635 13.661 -15.056 1.00 80.38 89 TRP A CA 1
ATOM 651 C C . TRP A 1 89 ? 5.145 13.544 -15.280 1.00 80.38 89 TRP A C 1
ATOM 653 O O . TRP A 1 89 ? 5.669 14.112 -16.235 1.00 80.38 89 TRP A O 1
ATOM 663 N N . ALA A 1 90 ? 5.847 12.751 -14.473 1.00 78.50 90 ALA A N 1
ATOM 664 C CA . ALA A 1 90 ? 7.291 12.564 -14.573 1.00 78.50 90 ALA A CA 1
ATOM 665 C C . ALA A 1 90 ? 7.731 11.998 -15.936 1.00 78.50 90 ALA A C 1
ATOM 667 O O . ALA A 1 90 ? 8.730 12.461 -16.484 1.00 78.50 90 ALA A O 1
ATOM 668 N N . GLN A 1 91 ? 6.979 11.061 -16.530 1.00 66.50 91 GLN A N 1
ATOM 669 C CA . GLN A 1 91 ? 7.256 10.570 -17.887 1.00 66.50 91 GLN A CA 1
ATOM 670 C C . GLN A 1 91 ? 7.163 11.679 -18.939 1.00 66.50 91 GLN A C 1
ATOM 672 O O . GLN A 1 91 ? 7.980 11.720 -19.861 1.00 66.50 91 GLN A O 1
ATOM 677 N N . SER A 1 92 ? 6.203 12.593 -18.782 1.00 68.25 92 SER A N 1
ATOM 678 C CA . SER A 1 92 ? 6.017 13.728 -19.690 1.00 68.25 92 SER A CA 1
ATOM 679 C C . SER A 1 92 ? 7.221 14.680 -19.653 1.00 68.25 92 SER A C 1
ATOM 681 O O . SER A 1 92 ? 7.650 15.170 -20.697 1.00 68.25 92 SER A O 1
ATOM 683 N N . PHE A 1 93 ? 7.837 14.866 -18.479 1.00 67.62 93 PHE A N 1
ATOM 684 C CA . PHE A 1 93 ? 9.096 15.610 -18.348 1.00 67.62 93 PHE A CA 1
ATOM 685 C C . PHE A 1 93 ? 10.309 14.827 -18.865 1.00 67.62 93 PHE A C 1
ATOM 687 O O . PHE A 1 93 ? 11.129 15.393 -19.586 1.00 67.62 93 PHE A O 1
ATOM 694 N N . ALA A 1 94 ? 10.424 13.532 -18.562 1.00 69.12 94 ALA A N 1
ATOM 695 C CA . ALA A 1 94 ? 11.568 12.713 -18.971 1.00 69.12 94 ALA A CA 1
ATOM 696 C C . ALA A 1 94 ? 11.672 12.549 -20.501 1.00 69.12 94 ALA A C 1
ATOM 698 O O . ALA A 1 94 ? 12.772 12.580 -21.051 1.00 69.12 94 ALA A O 1
ATOM 699 N N . ASN A 1 95 ? 10.538 12.439 -21.200 1.00 64.31 95 ASN A N 1
ATOM 700 C CA . ASN A 1 95 ? 10.495 12.344 -22.662 1.00 64.31 95 ASN A CA 1
ATOM 701 C C . ASN A 1 95 ? 10.848 13.672 -23.369 1.00 64.31 95 ASN A C 1
ATOM 703 O O . ASN A 1 95 ? 11.270 13.670 -24.524 1.00 64.31 95 ASN A O 1
ATOM 707 N N . SER A 1 96 ? 10.730 14.816 -22.683 1.00 57.94 96 SER A N 1
ATOM 708 C CA . SER A 1 96 ? 10.995 16.142 -23.270 1.00 57.94 96 SER A CA 1
ATOM 709 C C . SER A 1 96 ? 12.487 16.451 -23.498 1.00 57.94 96 SER A C 1
ATOM 711 O O . SER A 1 96 ? 12.820 17.411 -24.198 1.00 57.94 96 SER A O 1
ATOM 713 N N . ASN A 1 97 ? 13.381 15.606 -22.968 1.00 56.62 97 ASN A N 1
ATOM 714 C CA . ASN A 1 97 ? 14.838 15.714 -23.117 1.00 56.62 97 ASN A CA 1
ATOM 715 C C . ASN A 1 97 ? 15.370 15.012 -24.380 1.00 56.62 97 ASN A C 1
ATOM 717 O O . ASN A 1 97 ? 16.541 15.161 -24.705 1.00 56.62 97 ASN A O 1
ATOM 721 N N . VAL A 1 98 ? 14.532 14.217 -25.060 1.00 58.31 98 VAL A N 1
ATOM 722 C CA . VAL A 1 98 ? 14.926 13.358 -26.197 1.00 58.31 98 VAL A CA 1
ATOM 723 C C . VAL A 1 98 ? 14.542 13.979 -27.553 1.00 58.31 98 VAL A C 1
ATOM 725 O O . VAL A 1 98 ? 14.927 13.473 -28.599 1.00 58.31 98 VAL A O 1
ATOM 728 N N . VAL A 1 99 ? 13.794 15.091 -27.550 1.00 54.31 99 VAL A N 1
ATOM 729 C CA . VAL A 1 99 ? 13.284 15.767 -28.764 1.00 54.31 99 VAL A CA 1
ATOM 730 C C . VAL A 1 99 ? 13.828 17.197 -28.890 1.00 54.31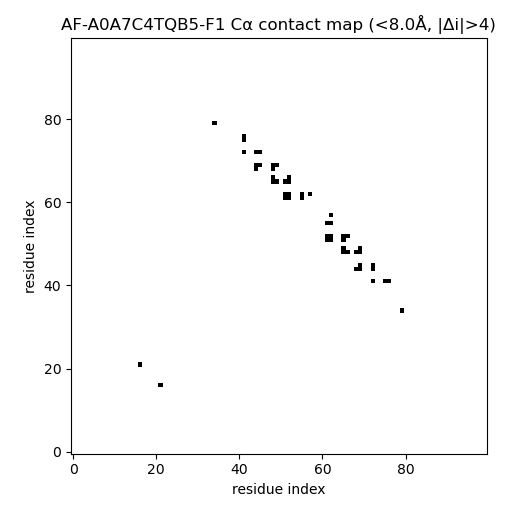 99 VAL A C 1
ATOM 732 O O . VAL A 1 99 ? 13.115 18.117 -29.286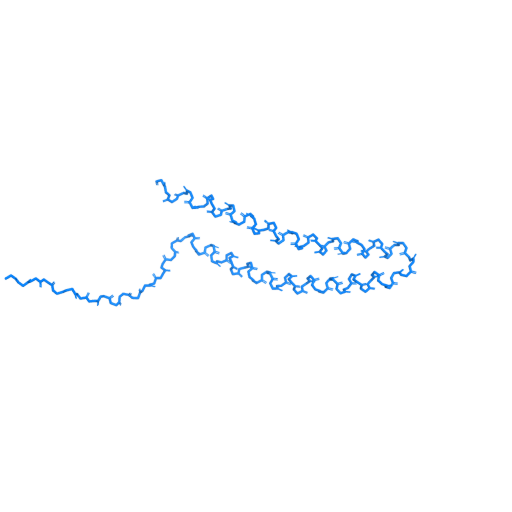 1.00 54.31 99 VAL A O 1
ATOM 735 N N . LYS A 1 100 ? 15.094 17.418 -28.534 1.00 40.88 100 LYS A N 1
ATOM 736 C CA . LYS A 1 100 ? 15.828 18.608 -28.979 1.00 40.88 100 LYS A CA 1
ATOM 737 C C . LYS A 1 100 ? 17.113 18.195 -29.667 1.00 40.88 100 LYS A C 1
ATOM 739 O O . LYS A 1 100 ? 17.804 17.325 -29.098 1.00 40.88 100 LYS A O 1
#

Radius of gyration: 25.25 Å; Cα contacts (8 Å, |Δi|>4): 26; chains: 1; bounding box: 45×31×88 Å

Secondary structure (DSSP, 8-state):
--PPP-------------THHHHHHHHHHHHHHHHHHHHHHHHHHHHHHHHHHHHTTT-HHHHHHHHHHHHHHHHHHHHHHHHHHHHHHHHHHHHTTS--

Foldseek 3Di:
DDDDDDDPDPDPCPVPPPDPVVVVVVVVVVLVVVVVVLVVVLVVLVVVLVVQCVVCPPPPVSVVVSVVSVVVSVVSVVVNVVVVVVVVVVVVVVVVVVPD

InterPro domains:
  IPR043993 Type IV secretion system pilin [PF18895] (33-89)

Organism: NCBI:txid2053526

pLDDT: mean 74.58, std 9.88, range [40.88, 89.06]